Protein AF-A0A9E3SNV0-F1 (afdb_monomer_lite)

Secondary structure (DSSP, 8-state):
---EEEEEEEEE-SSEEEEEETTEEEEEE-S-GGGGGGGTTSEEEEE-

Foldseek 3Di:
DAFKDKAAFQDFDQFWTWGDDPNDTDTGGDNGSVVCVVRHGHIDMDTD

Sequence (48 aa):
MIASIQGRVMAAYSDHVVVMVNGIGYKVFVPEPALLEEHDGETVFLHT

Structure (mmCIF, N/CA/C/O backbone):
data_AF-A0A9E3SNV0-F1
#
_entry.id   AF-A0A9E3SNV0-F1
#
loop_
_atom_site.group_PDB
_atom_site.id
_atom_site.type_symbol
_atom_site.label_atom_id
_atom_site.label_alt_id
_atom_site.label_comp_id
_atom_site.label_asym_id
_atom_site.label_entity_id
_atom_site.label_seq_id
_atom_site.pdbx_PDB_ins_code
_atom_site.Cartn_x
_atom_site.Cartn_y
_atom_site.Cartn_z
_atom_site.occupancy
_atom_site.B_iso_or_equiv
_atom_site.auth_seq_id
_atom_site.auth_comp_id
_atom_site.auth_asym_id
_atom_site.auth_atom_id
_atom_site.pdbx_PDB_model_num
ATOM 1 N N . MET A 1 1 ? -9.955 -9.725 9.442 1.00 85.06 1 MET A N 1
ATOM 2 C CA . MET A 1 1 ? -9.800 -9.505 7.990 1.00 85.06 1 MET A CA 1
ATOM 3 C C . MET A 1 1 ? -9.550 -8.022 7.796 1.00 85.06 1 MET A C 1
ATOM 5 O O . MET A 1 1 ? -10.276 -7.240 8.396 1.00 85.06 1 MET A O 1
ATOM 9 N N . ILE A 1 2 ? -8.485 -7.646 7.094 1.00 90.44 2 ILE A N 1
ATOM 10 C CA . ILE A 1 2 ? -8.152 -6.243 6.812 1.00 90.44 2 ILE A CA 1
ATOM 11 C C . ILE A 1 2 ? -8.782 -5.934 5.455 1.00 90.44 2 ILE A C 1
ATOM 13 O O . ILE A 1 2 ? -8.580 -6.713 4.535 1.00 90.44 2 ILE A O 1
ATOM 17 N N . ALA A 1 3 ? -9.604 -4.887 5.369 1.00 94.06 3 ALA A N 1
ATOM 18 C CA . ALA A 1 3 ? -10.289 -4.493 4.127 1.00 94.06 3 ALA A CA 1
ATOM 19 C C . ALA A 1 3 ? -9.618 -3.293 3.438 1.00 94.06 3 ALA A C 1
ATOM 21 O O . ALA A 1 3 ? -9.847 -3.015 2.260 1.00 94.06 3 ALA A O 1
ATOM 22 N N . SER A 1 4 ? -8.820 -2.545 4.199 1.00 95.12 4 SER A N 1
ATOM 23 C CA . SER A 1 4 ? -8.047 -1.420 3.701 1.00 95.12 4 SER A CA 1
ATOM 24 C C . SER A 1 4 ? -6.910 -1.080 4.649 1.00 95.12 4 SER A C 1
ATOM 26 O O . SER A 1 4 ? -6.988 -1.340 5.854 1.00 95.12 4 SER A O 1
ATOM 28 N N . ILE A 1 5 ? -5.900 -0.406 4.118 1.00 95.06 5 ILE A N 1
ATOM 29 C CA . ILE A 1 5 ? -4.796 0.161 4.878 1.00 95.06 5 ILE A CA 1
ATOM 30 C C . ILE A 1 5 ? -4.571 1.614 4.462 1.00 95.06 5 ILE A C 1
ATOM 32 O O . ILE A 1 5 ? -4.609 1.943 3.279 1.00 95.06 5 ILE A O 1
ATOM 36 N N . GL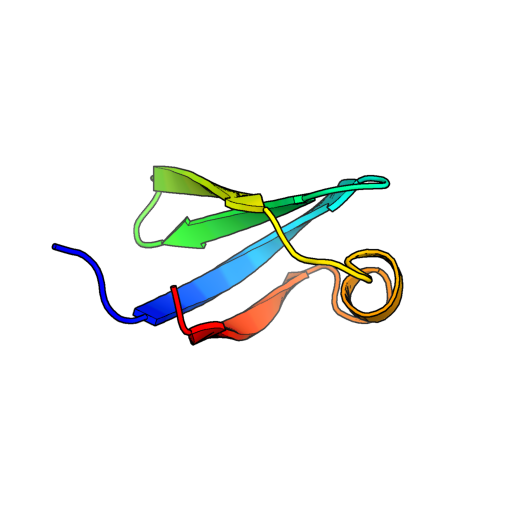N A 1 6 ? -4.342 2.483 5.445 1.00 95.50 6 GLN A N 1
ATOM 37 C CA . GLN A 1 6 ? -4.002 3.884 5.224 1.00 95.50 6 GLN A CA 1
ATOM 38 C C . GLN A 1 6 ? -2.725 4.215 5.985 1.00 95.50 6 GLN A C 1
ATOM 40 O O . GLN A 1 6 ? -2.652 3.983 7.192 1.00 95.50 6 GLN A O 1
ATOM 45 N N . GLY A 1 7 ? -1.726 4.757 5.297 1.00 94.75 7 GLY A N 1
ATOM 46 C CA . GLY A 1 7 ? -0.441 5.067 5.912 1.00 94.75 7 GLY A CA 1
ATOM 47 C C . GLY A 1 7 ? 0.583 5.594 4.924 1.00 94.75 7 GLY A C 1
ATOM 48 O O . GLY A 1 7 ? 0.262 5.860 3.771 1.00 94.75 7 GLY A O 1
ATOM 49 N N . ARG A 1 8 ? 1.821 5.750 5.389 1.00 94.00 8 ARG A N 1
ATOM 50 C CA . ARG A 1 8 ? 2.909 6.332 4.598 1.00 94.00 8 ARG A CA 1
ATOM 51 C C . ARG A 1 8 ? 3.606 5.269 3.752 1.00 94.00 8 ARG A C 1
ATOM 53 O O . ARG A 1 8 ? 3.990 4.239 4.308 1.00 94.00 8 ARG A O 1
ATOM 60 N N . VAL A 1 9 ? 3.817 5.510 2.457 1.00 92.19 9 VAL A N 1
ATOM 61 C CA . VAL A 1 9 ? 4.686 4.642 1.640 1.00 92.19 9 VAL A CA 1
ATOM 62 C C . VAL A 1 9 ? 6.122 4.808 2.126 1.00 92.19 9 VAL A C 1
ATOM 64 O O . VAL A 1 9 ? 6.621 5.924 2.229 1.00 92.19 9 VAL A O 1
ATOM 67 N N . MET A 1 10 ? 6.754 3.693 2.489 1.00 92.19 10 MET A N 1
ATOM 68 C CA . MET A 1 10 ? 8.156 3.647 2.919 1.00 92.19 10 MET A CA 1
ATOM 69 C C . MET A 1 10 ? 9.088 3.106 1.841 1.00 92.19 10 MET A C 1
ATOM 71 O O . MET A 1 10 ? 10.283 3.375 1.875 1.00 92.19 10 MET A O 1
ATOM 75 N N . ALA A 1 11 ? 8.557 2.243 0.977 1.00 90.06 11 ALA A N 1
ATOM 76 C CA . ALA A 1 11 ? 9.268 1.643 -0.138 1.00 90.06 11 ALA A CA 1
ATOM 77 C C . ALA A 1 11 ? 8.254 1.033 -1.109 1.00 90.06 11 ALA A C 1
ATOM 79 O O . ALA A 1 11 ? 7.255 0.442 -0.679 1.00 90.06 11 ALA A O 1
ATOM 80 N N . ALA A 1 12 ? 8.558 1.111 -2.397 1.00 89.94 12 ALA A N 1
ATOM 81 C CA . ALA A 1 12 ? 7.896 0.352 -3.443 1.00 89.94 12 ALA A CA 1
ATOM 82 C C . ALA A 1 12 ? 8.910 -0.606 -4.085 1.00 89.94 12 ALA A C 1
ATOM 84 O O . ALA A 1 12 ? 10.095 -0.301 -4.200 1.00 89.94 12 ALA A O 1
ATOM 85 N N . TYR A 1 13 ? 8.439 -1.798 -4.429 1.00 91.06 13 TYR A N 1
ATOM 86 C CA . TYR A 1 13 ? 9.194 -2.847 -5.111 1.00 91.06 13 TYR A CA 1
ATOM 87 C C . TYR A 1 13 ? 8.400 -3.296 -6.333 1.00 91.06 13 TYR A C 1
ATOM 89 O O . TYR A 1 13 ? 7.308 -2.802 -6.562 1.00 91.06 13 TYR A O 1
ATOM 97 N N . SER A 1 14 ? 8.889 -4.270 -7.099 1.00 90.50 14 SER A N 1
ATOM 98 C CA . SER A 1 14 ? 8.244 -4.679 -8.354 1.00 90.50 14 SER A CA 1
ATOM 99 C C . SER A 1 14 ? 6.851 -5.312 -8.207 1.00 90.50 14 SER A C 1
ATOM 101 O O . SER A 1 14 ? 6.083 -5.278 -9.160 1.00 90.50 14 SER A O 1
ATOM 103 N N . ASP A 1 15 ? 6.521 -5.912 -7.057 1.00 92.88 15 ASP A N 1
ATOM 104 C CA . ASP A 1 15 ? 5.264 -6.655 -6.825 1.00 92.88 15 ASP A CA 1
ATOM 105 C C . ASP A 1 15 ? 4.526 -6.265 -5.528 1.00 92.88 15 ASP A C 1
ATOM 107 O O . ASP A 1 15 ? 3.463 -6.804 -5.211 1.00 92.88 15 ASP A O 1
ATOM 111 N N . HIS A 1 16 ? 5.088 -5.349 -4.737 1.00 93.44 16 HIS A N 1
ATOM 112 C CA . HIS A 1 16 ? 4.508 -4.930 -3.467 1.00 93.44 16 HIS A CA 1
ATOM 113 C C . HIS A 1 16 ? 4.982 -3.547 -3.034 1.00 93.44 16 HIS A C 1
ATOM 115 O O . HIS A 1 16 ? 5.996 -3.032 -3.501 1.00 93.44 16 HIS A O 1
ATOM 121 N N . VAL A 1 17 ? 4.278 -2.993 -2.052 1.00 93.56 17 VAL 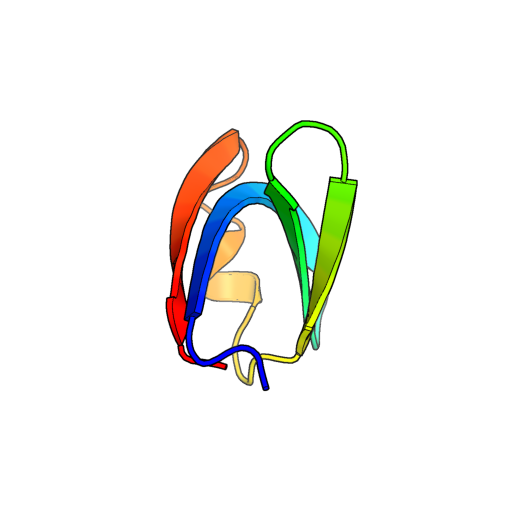A N 1
ATOM 122 C CA . VAL A 1 17 ? 4.679 -1.789 -1.323 1.00 9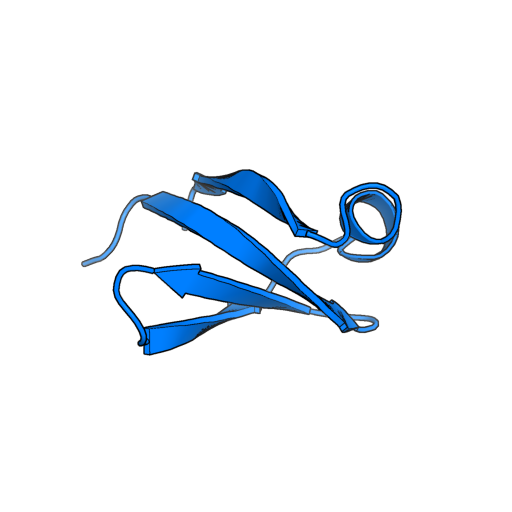3.56 17 VAL A CA 1
ATOM 123 C C . VAL A 1 17 ? 4.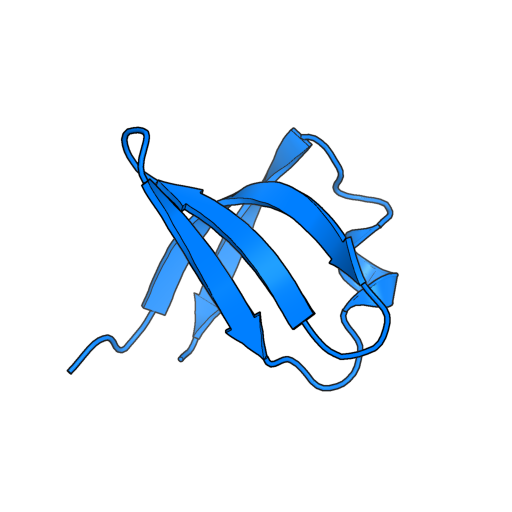753 -2.057 0.174 1.00 93.56 17 VAL A C 1
ATOM 125 O O . VAL A 1 17 ? 4.093 -2.962 0.696 1.00 93.56 17 VAL A O 1
ATOM 128 N N . VAL A 1 18 ? 5.566 -1.268 0.873 1.00 94.19 18 VAL A N 1
ATOM 129 C CA . VAL A 1 18 ? 5.625 -1.245 2.336 1.00 94.19 18 VAL A CA 1
ATOM 130 C C . VAL A 1 18 ? 4.951 0.026 2.834 1.00 94.19 18 VAL A C 1
ATOM 132 O O . VAL A 1 18 ? 5.445 1.129 2.599 1.00 94.19 18 VAL A O 1
ATOM 135 N N . VAL A 1 19 ? 3.837 -0.134 3.548 1.00 94.50 19 VAL A N 1
ATOM 136 C CA . VAL A 1 19 ? 3.068 0.973 4.132 1.00 94.50 19 VAL A CA 1
ATOM 137 C C . VAL A 1 19 ? 3.295 1.014 5.639 1.00 94.50 19 VAL A C 1
ATOM 139 O O . VAL A 1 19 ? 3.018 0.042 6.344 1.00 94.50 19 VAL A O 1
ATOM 142 N N . MET A 1 20 ? 3.788 2.142 6.149 1.00 96.00 20 MET A N 1
ATOM 143 C CA . MET A 1 20 ? 3.916 2.384 7.582 1.00 96.00 20 MET A CA 1
ATOM 144 C C . MET A 1 20 ? 2.583 2.861 8.160 1.00 96.00 20 MET A C 1
ATOM 146 O O . MET A 1 20 ? 2.072 3.917 7.781 1.00 96.00 20 MET A O 1
ATOM 150 N N . VAL A 1 21 ? 2.066 2.119 9.139 1.00 95.75 21 VAL A N 1
ATOM 151 C CA . VAL A 1 21 ? 0.886 2.483 9.931 1.00 95.75 21 VAL A CA 1
ATOM 152 C C . VAL A 1 21 ? 1.234 2.351 11.409 1.00 95.75 21 VAL A C 1
ATOM 154 O O . VAL A 1 21 ? 1.524 1.254 11.880 1.00 95.75 21 VAL A O 1
ATOM 157 N N . ASN A 1 22 ? 1.224 3.465 12.149 1.00 94.44 22 ASN A N 1
ATOM 158 C CA . ASN A 1 22 ? 1.512 3.508 13.592 1.00 94.44 22 ASN A CA 1
ATOM 159 C C . ASN A 1 22 ? 2.800 2.759 13.998 1.00 94.44 22 ASN A C 1
ATOM 161 O O . ASN A 1 22 ? 2.826 2.038 14.992 1.00 94.44 22 ASN A O 1
ATOM 165 N N . GLY A 1 23 ? 3.867 2.904 13.204 1.00 94.56 23 GLY A N 1
ATOM 166 C CA . GLY A 1 23 ? 5.162 2.258 13.452 1.00 94.56 23 GLY A CA 1
ATOM 167 C C . GLY A 1 23 ? 5.267 0.797 12.995 1.00 94.56 23 GLY A C 1
ATOM 168 O O . GLY A 1 23 ? 6.325 0.195 13.155 1.00 94.56 23 GLY A O 1
ATOM 169 N N . ILE A 1 24 ? 4.216 0.230 12.396 1.00 96.00 24 ILE A N 1
ATOM 170 C CA . ILE A 1 24 ? 4.217 -1.121 11.823 1.00 96.00 24 ILE A CA 1
ATOM 171 C C . ILE A 1 24 ? 4.308 -1.019 10.298 1.00 96.00 24 ILE A C 1
ATOM 173 O O . ILE A 1 24 ? 3.502 -0.332 9.671 1.00 96.00 24 ILE A O 1
ATOM 177 N N . GLY A 1 25 ? 5.286 -1.704 9.700 1.00 95.88 25 GLY A N 1
ATOM 178 C CA . GLY A 1 25 ? 5.438 -1.807 8.248 1.00 95.88 25 GLY A CA 1
ATOM 179 C C . GLY A 1 25 ? 4.649 -2.986 7.687 1.00 95.88 25 GLY A C 1
ATOM 180 O O . GLY A 1 25 ? 4.989 -4.140 7.945 1.00 95.88 25 GLY A O 1
ATOM 181 N N . TYR A 1 26 ? 3.614 -2.703 6.903 1.00 96.19 26 TYR A N 1
ATOM 182 C CA . TYR A 1 26 ? 2.807 -3.713 6.227 1.00 96.19 26 TYR A CA 1
ATOM 183 C C . TYR A 1 26 ? 3.298 -3.910 4.798 1.00 96.19 26 TYR A C 1
ATOM 185 O O . TYR A 1 26 ? 3.315 -2.962 4.016 1.00 96.19 26 TYR A O 1
ATOM 193 N N . LYS A 1 27 ? 3.648 -5.149 4.445 1.00 95.50 27 LYS A N 1
ATOM 194 C CA . LYS A 1 27 ? 3.888 -5.551 3.056 1.00 95.50 27 LYS A CA 1
ATOM 195 C C . LYS A 1 27 ? 2.549 -5.843 2.377 1.00 95.50 27 LYS A C 1
ATOM 197 O O . LYS A 1 27 ? 1.844 -6.758 2.796 1.00 95.50 27 LYS A O 1
ATOM 202 N N . VAL A 1 28 ? 2.228 -5.093 1.327 1.00 94.38 28 VAL A N 1
ATOM 203 C CA . VAL A 1 28 ? 0.971 -5.206 0.576 1.00 94.38 28 VAL A CA 1
ATOM 204 C C . VAL A 1 28 ? 1.291 -5.488 -0.886 1.00 94.38 28 VAL A C 1
ATOM 206 O O . VAL A 1 28 ? 1.943 -4.677 -1.540 1.00 94.38 28 VAL A O 1
ATOM 209 N N . PHE A 1 29 ? 0.860 -6.645 -1.389 1.00 94.25 29 PHE A N 1
ATOM 210 C CA . PHE A 1 29 ? 1.012 -6.994 -2.801 1.00 94.25 29 PHE A CA 1
ATOM 211 C C . PHE A 1 29 ? 0.008 -6.209 -3.644 1.00 94.25 29 PHE A C 1
ATOM 213 O O . PHE A 1 29 ? -1.181 -6.188 -3.325 1.00 94.25 29 PHE A O 1
ATOM 220 N N . VAL A 1 30 ? 0.484 -5.581 -4.716 1.00 90.44 30 VAL A N 1
ATOM 221 C CA . VAL A 1 30 ? -0.337 -4.817 -5.664 1.00 90.44 30 VAL A CA 1
ATOM 222 C C . VAL A 1 30 ? 0.185 -5.056 -7.090 1.00 90.44 30 VAL A C 1
ATOM 224 O O . VAL A 1 30 ? 1.365 -5.367 -7.235 1.00 90.44 30 VAL A O 1
ATOM 227 N N . PRO A 1 31 ? -0.645 -4.948 -8.145 1.00 87.50 31 PRO A N 1
ATOM 228 C CA . PRO A 1 31 ? -0.225 -5.294 -9.509 1.00 87.50 31 PRO A CA 1
ATOM 229 C C . PRO A 1 31 ? 0.813 -4.342 -10.124 1.00 87.50 31 PRO A C 1
ATOM 231 O O . PRO A 1 31 ? 1.691 -4.793 -10.850 1.00 87.50 31 PRO A O 1
ATOM 234 N N . GLU A 1 32 ? 0.717 -3.040 -9.839 1.00 85.88 32 GLU A N 1
ATOM 235 C CA . GLU A 1 32 ? 1.578 -1.995 -10.424 1.00 85.88 32 GLU A CA 1
ATOM 236 C C . GLU A 1 32 ? 2.126 -1.048 -9.334 1.00 85.88 32 GLU A C 1
ATOM 238 O O . GLU A 1 32 ? 1.820 0.144 -9.306 1.00 85.88 32 GLU A O 1
ATOM 243 N N . PRO A 1 33 ? 2.927 -1.568 -8.388 1.00 77.00 33 PRO A N 1
ATOM 244 C CA . PRO A 1 33 ? 3.461 -0.808 -7.249 1.00 77.00 33 PRO A CA 1
ATOM 245 C C . PRO A 1 33 ? 4.378 0.347 -7.662 1.00 77.00 33 PRO A C 1
ATOM 247 O O . PRO A 1 33 ? 4.509 1.303 -6.907 1.00 77.00 33 PRO A O 1
ATOM 250 N N . ALA A 1 34 ? 4.975 0.288 -8.857 1.00 71.25 34 ALA A N 1
ATOM 251 C CA . ALA A 1 34 ? 5.825 1.350 -9.393 1.00 71.25 34 ALA A CA 1
ATOM 252 C C . ALA A 1 34 ? 5.079 2.688 -9.558 1.00 71.25 34 ALA A C 1
ATOM 254 O O . ALA A 1 34 ? 5.686 3.745 -9.440 1.00 71.25 34 ALA A O 1
ATOM 255 N N . LEU A 1 35 ? 3.749 2.674 -9.728 1.00 73.62 35 LEU A N 1
ATOM 256 C CA . LEU A 1 35 ? 2.938 3.902 -9.727 1.00 73.62 35 LEU A CA 1
ATOM 257 C C . LEU A 1 35 ? 2.963 4.629 -8.368 1.00 73.62 35 LEU A C 1
ATOM 259 O O . LEU A 1 35 ? 2.623 5.806 -8.274 1.00 73.62 35 LEU A O 1
ATOM 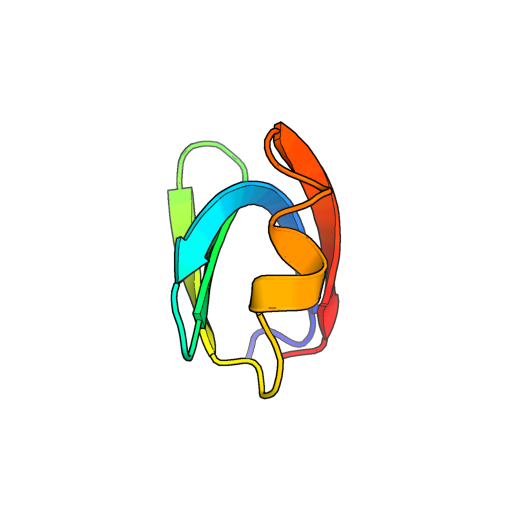263 N N . LEU A 1 36 ? 3.370 3.935 -7.304 1.00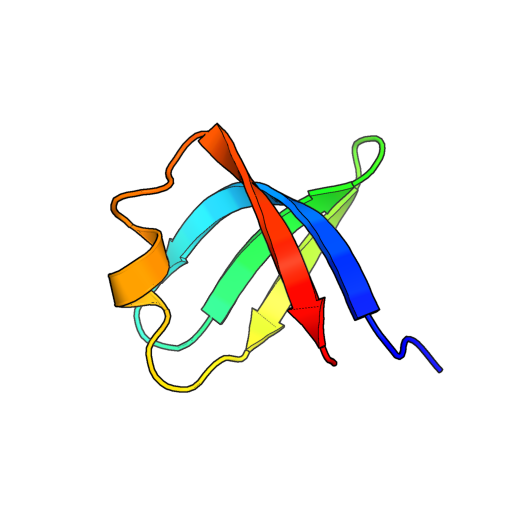 68.81 36 LEU A N 1
ATOM 264 C CA . LEU A 1 36 ? 3.520 4.480 -5.959 1.00 68.81 36 LEU A CA 1
ATOM 265 C C . LEU A 1 36 ? 4.966 4.909 -5.654 1.00 68.81 36 LEU A C 1
ATOM 267 O O . LEU A 1 36 ? 5.189 5.486 -4.595 1.00 68.81 36 LEU A O 1
ATOM 271 N N . GLU A 1 37 ? 5.933 4.687 -6.556 1.00 68.12 37 GLU A N 1
ATOM 272 C CA . GLU A 1 37 ? 7.307 5.201 -6.396 1.00 68.12 37 GLU A CA 1
ATOM 273 C C . GLU A 1 37 ? 7.344 6.736 -6.401 1.00 68.12 37 GLU A C 1
ATOM 275 O O . GLU A 1 37 ? 8.104 7.332 -5.643 1.00 68.12 37 GLU A O 1
ATOM 280 N N . GLU A 1 38 ? 6.468 7.386 -7.177 1.00 62.91 38 GLU A N 1
ATOM 281 C CA . GLU A 1 38 ? 6.314 8.852 -7.173 1.00 62.91 38 GLU A CA 1
ATOM 282 C C . GLU A 1 38 ? 5.738 9.396 -5.851 1.00 62.91 38 GLU A C 1
ATOM 284 O O . GLU A 1 38 ? 5.808 10.595 -5.597 1.00 62.91 38 GLU A O 1
ATOM 289 N N . HIS A 1 39 ? 5.208 8.514 -4.997 1.00 66.38 39 HIS A N 1
ATOM 290 C CA . HIS A 1 39 ? 4.539 8.841 -3.738 1.00 66.38 39 HIS A CA 1
ATOM 291 C C . HIS A 1 39 ? 5.402 8.490 -2.515 1.00 66.38 39 HIS A C 1
ATOM 293 O O . HIS A 1 39 ? 4.869 8.301 -1.415 1.00 66.38 39 HIS A O 1
ATOM 299 N N . ASP A 1 40 ? 6.724 8.350 -2.677 1.00 68.94 40 ASP A N 1
ATOM 300 C CA . ASP A 1 40 ? 7.611 8.027 -1.560 1.00 68.94 40 ASP A CA 1
ATOM 301 C C . ASP A 1 40 ? 7.476 9.067 -0.439 1.00 68.94 40 ASP A C 1
ATOM 303 O O . ASP A 1 40 ? 7.642 10.276 -0.611 1.00 68.94 40 ASP A O 1
ATOM 307 N N . GLY A 1 41 ? 7.118 8.580 0.745 1.00 72.69 41 GLY A N 1
ATOM 308 C CA . GLY A 1 41 ? 6.845 9.410 1.897 1.00 72.69 41 GLY A CA 1
ATOM 309 C C . GLY A 1 41 ? 5.465 10.078 1.941 1.00 72.69 41 GLY A C 1
ATOM 310 O O . GLY A 1 41 ? 5.184 10.738 2.946 1.00 72.69 41 GLY A O 1
ATOM 311 N N . GLU A 1 42 ? 4.594 9.884 0.954 1.00 81.88 42 GLU A N 1
ATOM 312 C CA . GLU A 1 42 ? 3.208 10.352 0.983 1.00 81.88 42 GLU A CA 1
ATOM 313 C C . GLU A 1 42 ? 2.271 9.351 1.673 1.00 81.88 42 GLU A C 1
ATOM 315 O O . GLU A 1 42 ? 2.600 8.181 1.889 1.00 81.88 42 GLU A O 1
ATOM 320 N N . THR A 1 43 ? 1.088 9.829 2.067 1.00 88.56 43 THR A N 1
ATOM 321 C CA . THR A 1 43 ? 0.045 8.976 2.650 1.00 88.56 43 THR A CA 1
ATOM 322 C C . THR A 1 43 ? -0.821 8.378 1.550 1.00 88.56 43 THR A C 1
ATOM 324 O O . THR A 1 43 ? -1.430 9.112 0.779 1.00 88.56 43 THR A O 1
ATOM 327 N N . VAL A 1 44 ? -0.938 7.053 1.535 1.00 91.81 44 VAL A N 1
ATOM 328 C CA . VAL A 1 44 ? -1.768 6.291 0.597 1.00 91.81 44 VAL A CA 1
ATOM 329 C C . VAL A 1 44 ? -2.917 5.600 1.314 1.00 91.81 44 VAL A C 1
ATOM 331 O O . VAL A 1 44 ? -2.853 5.333 2.517 1.00 91.81 44 VAL A O 1
ATOM 334 N N . PHE A 1 45 ? -3.962 5.282 0.555 1.00 93.50 45 PHE A N 1
ATOM 335 C CA . PHE A 1 45 ? -5.068 4.432 0.975 1.00 93.50 45 PHE A CA 1
ATOM 336 C C . PHE A 1 45 ? -5.192 3.276 -0.022 1.00 93.50 45 PHE A C 1
ATOM 338 O O . PHE A 1 45 ? -5.393 3.513 -1.211 1.00 93.50 45 PHE A O 1
ATOM 345 N N . LEU A 1 46 ? -5.060 2.036 0.451 1.00 92.31 46 LEU A N 1
ATOM 346 C CA . LEU A 1 46 ? -5.137 0.831 -0.378 1.00 92.31 46 LEU A CA 1
ATOM 347 C C . LEU A 1 46 ? -6.266 -0.070 0.114 1.00 92.31 46 LEU A C 1
ATOM 349 O O . LEU A 1 46 ? -6.410 -0.286 1.317 1.00 92.31 46 LEU A O 1
ATOM 353 N N . HIS A 1 47 ? -7.024 -0.636 -0.819 1.00 92.31 47 HIS A N 1
ATOM 354 C CA . HIS A 1 47 ? -7.952 -1.730 -0.539 1.00 92.31 47 HIS A CA 1
ATOM 355 C C . HIS A 1 47 ? -7.194 -3.065 -0.538 1.00 92.31 47 HIS A C 1
ATOM 357 O O . HIS A 1 47 ? -6.311 -3.259 -1.375 1.00 92.31 47 HIS A O 1
ATOM 363 N N . THR A 1 48 ? -7.519 -3.958 0.402 1.00 86.06 48 THR A N 1
ATOM 364 C CA . THR A 1 48 ? -6.811 -5.236 0.630 1.00 86.06 48 THR A CA 1
ATOM 365 C C . THR A 1 48 ? -7.751 -6.426 0.665 1.00 86.06 48 THR A C 1
ATOM 367 O O . THR A 1 48 ? -8.874 -6.251 1.191 1.00 86.06 48 THR A O 1
#

Radius of gyration: 9.55 Å; chains: 1; bounding box: 20×20×24 Å

pLDDT: mean 88.15, std 9.41, range [62.91, 96.19]